Protein 2BBE (pdb70)

CATH classification: 3.30.70.100

Nearest PDB structures (foldseek):
  2bbe-assembly1_A  TM=1.010E+00  e=2.155E-22  Shewanella oneidensis MR-1
  1x7v-assembly3_C  TM=9.425E-01  e=1.658E-09  Pseudomonas aeruginosa
  4dpo-assembly1_B  TM=9.082E-01  e=8.515E-08  Methanosarcina mazei Go1
  4hl9-assembly4_H  TM=9.000E-01  e=1.753E-07  Rhodospirillum rubrum ATCC 11170
  4zos-assembly1_C  TM=9.354E-01  e=9.047E-07  Yersinia enterocolitica subsp. enterocolitica 8081

B-factor: mean 16.59, std 8.53, range [2.0, 64.57]

Structure (mmCIF, N/CA/C/O backbone):
data_2BBE
#
_entry.id   2BBE
#
_cell.length_a   94.191
_cell.length_b   94.191
_cell.length_c   97.147
_cell.angle_alpha   90.00
_cell.angle_beta   90.00
_cell.angle_gamma   90.00
#
_symmetry.space_group_name_H-M   'I 41 2 2'
#
loop_
_entity.id
_entity.type
_entity.pdbx_description
1 polymer 'hypothetical protein SO0527'
2 non-polymer 'SULFATE ION'
3 water water
#
loop_
_atom_site.group_PDB
_atom_site.id
_atom_site.type_symbol
_atom_site.label_atom_id
_atom_site.label_alt_id
_atom_site.label_comp_id
_atom_site.label_asym_id
_atom_site.label_entity_id
_atom_site.label_seq_id
_atom_site.pdbx_PDB_ins_code
_atom_site.Cartn_x
_atom_site.Cartn_y
_atom_site.Cartn_z
_atom_site.occupancy
_atom_site.B_iso_or_equiv
_atom_site.auth_seq_id
_atom_site.auth_comp_id
_atom_site.auth_asym_id
_atom_site.auth_atom_id
_atom_site.pdbx_PDB_model_num
ATOM 1 N N . ASP A 1 6 ? -0.303 8.289 -21.763 1.00 26.91 6 ASP A N 1
ATOM 2 C CA . ASP A 1 6 ? 0.683 7.388 -21.093 1.00 26.70 6 ASP A CA 1
ATOM 3 C C . ASP A 1 6 ? 0.713 7.485 -19.558 1.00 25.48 6 ASP A C 1
ATOM 4 O O . ASP A 1 6 ? 1.047 6.490 -18.888 1.00 26.38 6 ASP A O 1
ATOM 9 N N . TYR A 1 7 ? 0.411 8.664 -19.011 1.00 22.29 7 TYR A N 1
ATOM 10 C CA . TYR A 1 7 ? 0.293 8.837 -17.551 1.00 19.79 7 TYR A CA 1
ATOM 11 C C . TYR A 1 7 ? -0.769 9.881 -17.205 1.00 18.40 7 TYR A C 1
ATOM 12 O O . TYR A 1 7 ? -1.105 10.733 -18.030 1.00 17.39 7 TYR A O 1
ATOM 21 N N . LYS A 1 8 ? -1.292 9.813 -15.987 1.00 16.76 8 LYS A N 1
ATOM 22 C CA . LYS A 1 8 ? -2.229 10.818 -15.502 1.00 16.23 8 LYS A CA 1
ATOM 23 C C . LYS A 1 8 ? -1.875 11.183 -14.063 1.00 15.75 8 LYS A C 1
ATOM 24 O O . LYS A 1 8 ? -1.738 10.298 -13.2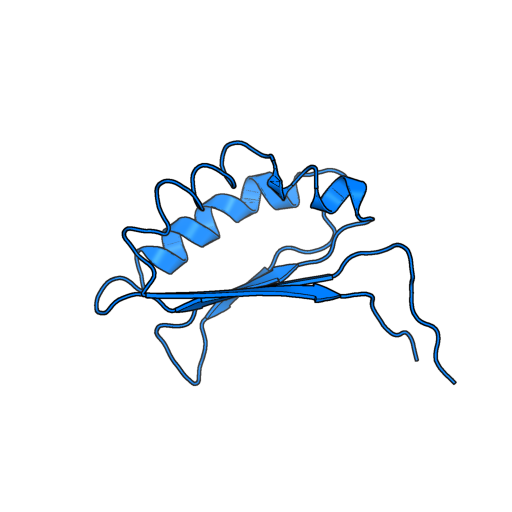08 1.00 15.05 8 LYS A O 1
ATOM 30 N N . ILE A 1 9 ? -1.749 12.485 -13.810 1.00 14.79 9 ILE A N 1
ATOM 31 C CA . ILE A 1 9 ? -1.533 12.991 -12.455 1.00 14.89 9 ILE A CA 1
ATOM 32 C C . ILE A 1 9 ? -2.859 12.906 -11.669 1.00 14.57 9 ILE A C 1
ATOM 33 O O . ILE A 1 9 ? -3.900 13.362 -12.138 1.00 13.98 9 ILE A 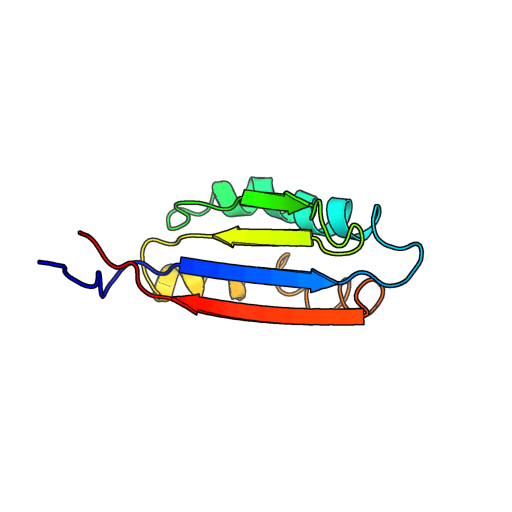O 1
ATOM 38 N N . ASN A 1 10 ? -2.824 12.292 -10.493 1.00 13.65 10 ASN A N 1
ATOM 39 C CA . ASN A 1 10 ? -3.973 12.306 -9.591 1.00 13.85 10 ASN A CA 1
ATOM 40 C C . ASN A 1 10 ? -3.977 13.659 -8.880 1.00 13.94 10 ASN A C 1
ATOM 41 O O . ASN A 1 10 ? -3.081 13.956 -8.079 1.00 14.12 10 ASN A O 1
ATOM 46 N N . GLN A 1 11 ? -4.971 14.488 -9.199 1.00 14.11 11 GLN A N 1
ATOM 47 C CA . GLN A 1 11 ? -5.001 15.867 -8.684 1.00 14.15 11 GLN A CA 1
ATOM 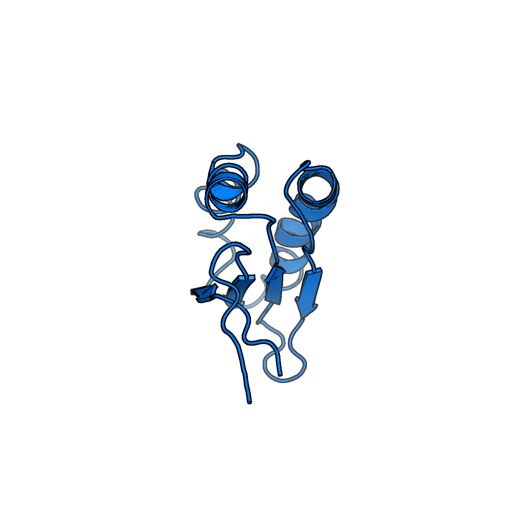48 C C . GLN A 1 11 ? -5.652 15.968 -7.306 1.00 13.76 11 GLN A C 1
ATOM 49 O O . GLN A 1 11 ? -5.695 17.050 -6.722 1.00 13.42 11 GLN A O 1
ATOM 55 N N . GLN A 1 12 ? -6.168 14.851 -6.791 1.00 12.65 12 GLN A N 1
ATOM 56 C CA . GLN A 1 12 ? -6.875 14.872 -5.508 1.00 12.79 12 GLN A CA 1
ATOM 57 C C . GLN A 1 12 ? -6.006 14.416 -4.331 1.00 12.19 12 GLN A C 1
ATOM 58 O O . GLN A 1 12 ? -5.861 15.139 -3.342 1.00 12.33 12 GLN A O 1
ATOM 64 N N . GLN A 1 13 ? -5.474 13.199 -4.419 1.00 11.15 13 GLN A N 1
ATOM 65 C CA . GLN A 1 13 ? -4.729 12.617 -3.294 1.00 10.86 13 GLN A CA 1
ATOM 66 C C . GLN A 1 13 ? -3.416 13.354 -3.074 1.00 10.28 13 GLN A C 1
ATOM 67 O O . GLN A 1 13 ? -2.839 13.916 -4.018 1.00 10.94 13 GLN A O 1
ATOM 73 N N . ILE A 1 14 ? -2.962 13.375 -1.826 1.00 9.71 14 ILE A N 1
ATOM 74 C CA . ILE A 1 14 ? -1.798 14.171 -1.465 1.00 9.70 14 ILE A CA 1
ATOM 75 C C . ILE A 1 14 ? -0.744 13.251 -0.889 1.00 9.96 14 ILE A C 1
ATOM 76 O O . ILE A 1 14 ? -1.009 12.479 0.054 1.00 9.90 14 ILE A O 1
ATOM 81 N N . VAL A 1 15 ? 0.439 13.322 -1.478 1.00 9.99 15 VAL A N 1
ATOM 82 C CA . VAL A 1 15 ? 1.597 12.573 -0.988 1.00 9.73 15 VAL A CA 1
ATOM 83 C C . VAL A 1 15 ? 2.514 13.554 -0.252 1.00 10.19 15 VAL A C 1
ATOM 84 O O . VAL A 1 15 ? 2.665 14.697 -0.680 1.00 9.70 15 VAL A O 1
ATOM 88 N N . CYS A 1 16 ? 3.097 13.127 0.859 1.00 9.89 16 CYS A N 1
ATOM 89 C CA . CYS A 1 16 ? 4.077 13.970 1.545 1.00 10.66 16 CYS A CA 1
ATOM 90 C C . CYS A 1 16 ? 5.289 13.164 1.938 1.00 10.26 16 CYS A C 1
ATOM 91 O O . CYS A 1 16 ? 5.168 12.025 2.447 1.00 10.30 16 CYS A O 1
ATOM 94 N N . VAL A 1 17 ? 6.463 13.738 1.695 1.00 9.46 17 VAL A N 1
ATOM 95 C CA . VAL A 1 17 ? 7.709 13.168 2.193 1.00 8.87 17 VAL A CA 1
ATOM 96 C C . VAL A 1 17 ? 8.341 14.203 3.126 1.00 9.04 17 VAL A C 1
ATOM 97 O O . VAL A 1 17 ? 8.595 15.341 2.718 1.00 9.60 17 VAL A O 1
ATOM 101 N N . ALA A 1 18 ? 8.578 13.817 4.372 1.00 8.42 18 ALA A N 1
ATOM 102 C CA . ALA A 1 18 ? 9.097 14.755 5.384 1.00 9.13 18 ALA A CA 1
ATOM 103 C C . ALA A 1 18 ? 10.315 14.105 6.039 1.00 9.76 18 ALA A C 1
ATOM 104 O O . ALA A 1 18 ? 10.185 13.085 6.740 1.00 9.91 18 ALA A O 1
ATOM 106 N N . SER A 1 19 ? 1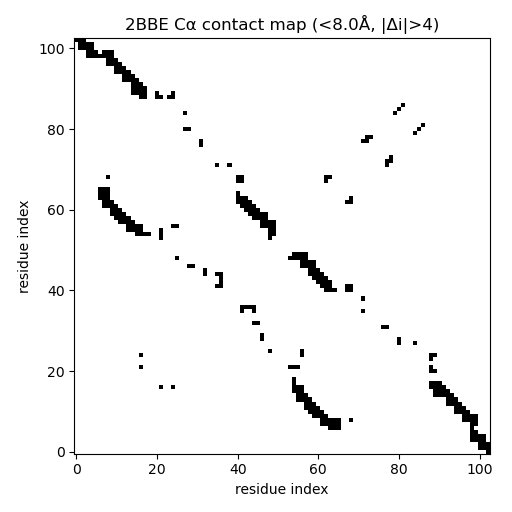1.499 14.672 5.789 1.00 10.16 19 SER A N 1
ATOM 107 C CA . SER A 1 19 ? 12.745 14.095 6.278 1.00 10.41 19 SER A CA 1
ATOM 108 C C . SER A 1 19 ? 13.310 14.992 7.347 1.00 10.40 19 SER A C 1
ATOM 109 O O . SER A 1 19 ? 13.229 16.230 7.242 1.00 10.34 19 SER A O 1
ATOM 112 N N . PHE A 1 20 ? 13.891 14.362 8.361 1.00 9.65 20 PHE A N 1
ATOM 113 C CA . PHE A 1 20 ? 14.439 15.061 9.518 1.00 9.65 20 PHE A CA 1
ATOM 114 C C . PHE A 1 20 ? 15.826 14.554 9.802 1.00 10.35 20 PHE A C 1
ATOM 115 O O . PHE A 1 20 ? 16.026 13.341 9.950 1.00 9.42 20 PHE A O 1
ATOM 123 N N . LEU A 1 21 ? 16.789 15.479 9.866 1.00 10.19 21 LEU A N 1
ATOM 124 C CA . LEU A 1 21 ? 18.172 15.112 10.194 1.00 10.46 21 LEU A CA 1
ATOM 125 C C . LEU A 1 21 ? 18.429 15.385 11.666 1.00 10.79 21 LEU A C 1
ATOM 126 O O . LEU A 1 21 ? 18.461 16.550 12.080 1.00 10.91 21 LEU A O 1
ATOM 131 N N . SER A 1 22 ? 18.631 14.335 12.460 1.00 11.23 22 SER A N 1
ATOM 132 C CA . SER A 1 22 ? 18.809 14.542 13.895 1.00 12.33 22 SER A CA 1
ATOM 133 C C . SER A 1 22 ? 20.148 15.246 14.186 1.00 13.63 22 SER A C 1
ATOM 134 O O . SER A 1 22 ? 21.101 15.186 13.390 1.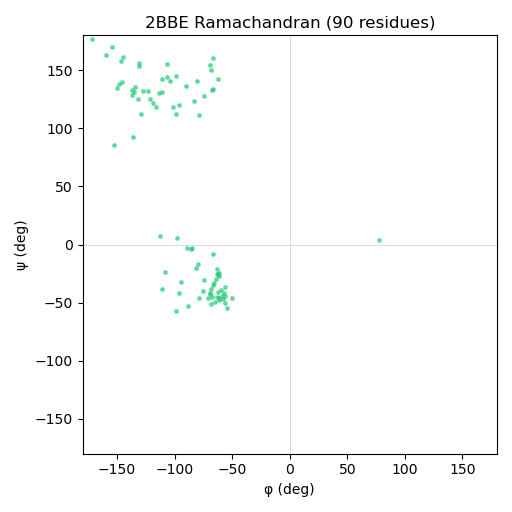00 12.69 22 SER A O 1
ATOM 137 N N . LYS A 1 23 ? 20.194 15.940 15.317 1.00 14.22 23 LYS A N 1
ATOM 138 C CA . LYS A 1 23 ? 21.470 16.378 15.892 1.00 15.62 23 LYS A CA 1
ATOM 139 C C . LYS A 1 23 ? 22.279 15.148 16.343 1.00 15.78 23 LYS A C 1
ATOM 140 O O . LYS A 1 23 ? 21.712 14.056 16.515 1.00 14.72 23 LYS A O 1
ATOM 146 N N . GLU A 1 24 ? 23.595 15.330 16.503 1.00 16.60 24 GLU A N 1
ATOM 147 C CA A GLU A 1 24 ? 24.476 14.297 17.046 0.50 17.61 24 GLU A CA 1
ATOM 148 C CA B GLU A 1 24 ? 24.473 14.286 17.053 0.50 17.43 24 GLU A CA 1
ATOM 149 C C . GLU A 1 24 ? 23.903 13.798 18.373 1.00 17.15 24 GLU A C 1
ATOM 150 O O . GLU A 1 24 ? 23.533 14.604 19.232 1.00 17.42 24 GLU A O 1
ATOM 161 N N . GLY A 1 25 ? 23.810 12.478 18.518 1.00 16.82 25 GLY A N 1
ATOM 162 C CA . GLY A 1 25 ? 23.337 11.865 19.752 1.00 16.75 25 GLY A CA 1
ATOM 163 C C . GLY A 1 25 ? 21.833 11.896 19.980 1.00 16.57 25 GLY A C 1
ATOM 164 O O . GLY A 1 25 ? 21.358 11.444 21.029 1.00 16.83 25 GLY A O 1
ATOM 165 N N . LYS A 1 26 ? 21.074 12.405 19.011 1.00 15.52 26 LYS A N 1
ATOM 166 C CA . LYS A 1 26 ? 19.627 12.560 19.190 1.00 14.98 26 LYS A CA 1
ATOM 167 C C . LYS A 1 26 ? 18.805 11.644 18.284 1.00 14.49 26 LYS A C 1
ATOM 168 O O . LYS A 1 26 ? 17.584 11.774 18.232 1.00 13.30 26 LYS A O 1
ATOM 174 N N . THR A 1 27 ? 19.462 10.731 17.571 1.00 14.25 27 THR A N 1
ATOM 175 C CA . THR A 1 27 ? 18.753 9.934 16.562 1.00 13.62 27 THR A CA 1
ATOM 176 C C . THR A 1 27 ? 17.700 9.011 17.188 1.00 13.96 27 THR A C 1
ATOM 177 O O . THR A 1 27 ? 16.564 8.991 16.727 1.00 12.95 27 THR A O 1
ATOM 181 N N . GLU A 1 28 ? 18.063 8.249 18.228 1.00 14.60 28 GLU A N 1
ATOM 182 C CA A GLU A 1 28 ? 17.084 7.377 18.892 0.50 15.28 28 GLU A CA 1
ATOM 183 C CA B GLU A 1 28 ? 17.089 7.364 18.901 0.50 15.42 28 GLU A CA 1
ATOM 184 C C . GLU A 1 28 ? 15.896 8.159 19.457 1.00 14.75 28 GLU A C 1
ATOM 185 O O . GLU A 1 28 ? 14.746 7.744 19.302 1.00 14.40 28 GLU A O 1
ATOM 196 N N . ALA A 1 29 ? 16.178 9.296 20.099 1.00 13.99 29 ALA A N 1
ATOM 197 C CA . ALA A 1 29 ? 15.114 10.202 20.592 1.00 13.09 29 ALA A CA 1
ATOM 198 C C . ALA A 1 29 ? 14.214 10.697 19.442 1.00 12.70 29 ALA A C 1
ATOM 199 O O . ALA A 1 29 ? 12.995 10.781 19.592 1.00 11.67 29 ALA A O 1
ATOM 201 N N . LEU A 1 30 ? 14.816 10.994 18.292 1.00 11.61 30 LEU A N 1
ATOM 202 C CA . LEU A 1 30 ? 14.025 11.463 17.151 1.00 11.73 30 LEU A CA 1
ATOM 203 C C . LEU A 1 30 ? 13.115 10.364 16.597 1.00 11.82 30 LEU A C 1
ATOM 204 O O . LEU A 1 30 ? 11.944 10.619 16.323 1.00 11.09 30 LEU A O 1
ATOM 209 N N . ILE A 1 31 ? 13.657 9.154 16.431 1.00 11.43 31 ILE A N 1
ATOM 210 C CA . ILE A 1 31 ? 12.846 8.030 15.929 1.00 12.13 31 ILE A CA 1
ATOM 211 C C . ILE A 1 31 ? 11.667 7.826 16.886 1.00 12.17 31 ILE A C 1
ATOM 212 O O . ILE A 1 31 ? 10.536 7.678 16.441 1.00 12.74 31 ILE A O 1
ATOM 217 N N . ALA A 1 32 ? 11.939 7.810 18.190 1.00 12.22 32 ALA A N 1
ATOM 218 C CA . ALA A 1 32 ? 10.872 7.645 19.187 1.00 12.82 32 ALA A CA 1
ATOM 219 C C . ALA A 1 32 ? 9.781 8.725 19.114 1.00 12.58 32 ALA A C 1
ATOM 220 O O . ALA A 1 32 ? 8.582 8.405 19.178 1.00 12.64 32 ALA A O 1
ATOM 222 N N . ALA A 1 33 ? 10.201 9.984 18.966 1.00 12.49 33 ALA A N 1
ATOM 223 C CA . ALA A 1 33 ? 9.295 11.133 18.897 1.00 12.45 33 ALA A CA 1
ATOM 224 C C . ALA A 1 33 ? 8.395 11.032 17.663 1.00 12.42 33 ALA A C 1
ATOM 225 O O . ALA A 1 33 ? 7.170 11.254 17.743 1.00 11.99 33 ALA A O 1
ATOM 227 N N . LEU A 1 34 ? 8.998 10.684 16.525 1.00 11.96 34 LEU A N 1
ATOM 228 C CA . LEU A 1 34 ? 8.223 10.524 15.271 1.00 11.30 34 LEU A CA 1
ATOM 229 C C . LEU A 1 34 ? 7.320 9.283 15.349 1.00 11.37 34 LEU A C 1
ATOM 230 O O . LEU A 1 34 ? 6.168 9.311 14.902 1.00 10.80 34 LEU A O 1
ATOM 235 N N . ALA A 1 35 ? 7.842 8.185 15.900 1.00 11.58 35 ALA A N 1
ATOM 236 C CA . ALA A 1 35 ? 7.036 6.959 15.960 1.00 11.19 35 ALA A CA 1
ATOM 237 C C . ALA A 1 35 ? 5.816 7.151 16.847 1.00 11.68 35 ALA A C 1
ATOM 238 O O . ALA A 1 35 ? 4.772 6.504 16.621 1.00 11.40 35 ALA A O 1
ATOM 240 N N . SER A 1 36 ? 5.936 8.024 17.854 1.00 11.62 36 SER A N 1
ATOM 241 C CA . SER A 1 36 ? 4.824 8.274 18.784 1.00 12.36 36 SER A CA 1
ATOM 242 C C . SER A 1 36 ? 3.603 8.890 18.062 1.00 12.00 36 SER A C 1
ATOM 243 O O . SER A 1 36 ? 2.463 8.793 18.557 1.00 12.13 36 SER A O 1
ATOM 246 N N . LEU A 1 37 ? 3.837 9.501 16.901 1.00 11.38 37 LEU A N 1
ATOM 247 C CA . LEU A 1 37 ? 2.770 10.143 16.121 1.00 11.87 37 LEU A CA 1
ATOM 248 C C . LEU A 1 37 ? 1.950 9.153 15.300 1.00 11.40 37 LEU A C 1
ATOM 249 O O . LEU A 1 37 ? 0.859 9.486 14.825 1.00 11.75 37 LEU A O 1
ATOM 254 N N . ILE A 1 38 ? 2.478 7.948 15.113 1.00 11.76 38 ILE A N 1
ATOM 255 C CA . ILE A 1 38 ? 1.897 7.022 14.133 1.00 11.77 38 ILE A CA 1
ATOM 256 C C . ILE A 1 38 ? 0.494 6.469 14.498 1.00 12.13 38 ILE A C 1
ATOM 257 O O . ILE A 1 38 ? -0.412 6.506 13.653 1.00 12.36 38 ILE A O 1
ATOM 262 N N . PRO A 1 39 ? 0.316 5.930 15.723 1.00 12.30 39 PRO A N 1
ATOM 263 C CA . PRO A 1 39 ? -0.982 5.298 16.027 1.00 12.73 39 PRO A CA 1
ATOM 264 C C . PRO A 1 39 ? -2.171 6.221 15.824 1.00 13.19 39 PRO A C 1
ATOM 265 O O . PRO A 1 39 ? -3.148 5.797 15.212 1.00 13.06 39 PRO A O 1
ATOM 269 N N . ASP A 1 40 ? -2.091 7.478 16.270 1.00 13.47 40 ASP A N 1
ATOM 270 C CA . ASP A 1 40 ? -3.236 8.376 16.065 1.00 14.22 40 ASP A CA 1
ATOM 271 C C . ASP A 1 40 ? -3.390 8.860 14.626 1.00 13.37 40 ASP A C 1
ATOM 272 O O . ASP A 1 40 ? -4.505 9.133 14.177 1.00 12.45 40 ASP A O 1
ATOM 277 N N . THR A 1 41 ? -2.276 8.992 13.911 1.00 12.49 41 THR A N 1
ATOM 278 C CA . THR A 1 41 ? -2.358 9.433 12.534 1.00 11.47 41 THR A CA 1
ATOM 279 C C . THR A 1 41 ? -3.003 8.368 11.656 1.00 11.45 41 THR A C 1
ATOM 280 O O . THR A 1 41 ? -3.835 8.690 10.809 1.00 10.86 41 THR A O 1
ATOM 284 N N . ARG A 1 42 ? -2.628 7.105 11.862 1.00 10.94 42 ARG A N 1
ATOM 285 C CA . ARG A 1 42 ? -3.191 6.012 11.081 1.00 11.91 42 ARG A CA 1
ATOM 286 C C . ARG A 1 42 ? -4.699 5.903 11.315 1.00 11.81 42 ARG A C 1
ATOM 287 O O . ARG A 1 42 ? -5.429 5.413 10.445 1.00 11.20 42 ARG A O 1
ATOM 295 N N . ARG A 1 43 ? -5.154 6.379 12.480 1.00 11.02 43 ARG A N 1
ATOM 296 C CA . ARG A 1 43 ? -6.576 6.349 12.846 1.00 11.66 43 ARG A CA 1
ATOM 297 C C . ARG A 1 43 ? -7.385 7.547 12.304 1.00 11.45 43 ARG A C 1
ATOM 298 O O . ARG A 1 43 ? -8.602 7.600 12.499 1.00 10.90 43 ARG A O 1
ATOM 306 N N . GLU A 1 44 ? -6.711 8.492 11.637 1.00 10.71 44 GLU A N 1
ATOM 307 C CA . GLU A 1 44 ? -7.380 9.600 10.929 1.00 11.91 44 GLU A CA 1
ATOM 308 C C . GLU A 1 44 ? -8.170 9.050 9.728 1.00 10.89 44 GLU A C 1
ATOM 309 O O . GLU A 1 44 ? -7.641 8.259 8.952 1.00 10.97 44 GLU A O 1
ATOM 315 N N . ALA A 1 45 ? -9.419 9.483 9.574 1.00 10.90 45 ALA A N 1
ATOM 316 C CA . ALA A 1 45 ? -10.294 9.004 8.496 1.00 10.30 45 ALA A CA 1
ATOM 317 C C . ALA A 1 45 ? -9.670 9.204 7.098 1.00 10.26 45 ALA A C 1
ATOM 318 O O . ALA A 1 45 ? -9.838 8.367 6.207 1.00 9.50 45 ALA A O 1
ATOM 320 N N . GLY A 1 46 ? -8.956 10.315 6.922 1.00 9.94 46 GLY A N 1
ATOM 321 C CA . GLY A 1 46 ? -8.370 10.661 5.627 1.00 9.44 46 GLY A CA 1
ATOM 322 C C . GLY A 1 46 ? -6.894 10.300 5.446 1.00 9.93 46 GLY A C 1
ATOM 323 O O . GLY A 1 46 ? -6.311 10.624 4.413 1.00 10.46 46 GLY A O 1
ATOM 324 N N . CYS A 1 47 ? -6.306 9.604 6.416 1.00 9.81 47 CYS A N 1
ATOM 325 C CA . CYS A 1 47 ? -4.944 9.083 6.270 1.00 10.08 47 CYS A CA 1
ATOM 326 C C . CYS A 1 47 ? -4.926 7.756 5.508 1.00 9.87 47 CYS A C 1
ATOM 327 O O . CYS A 1 47 ? -5.613 6.793 5.900 1.00 9.27 47 CYS A O 1
ATOM 330 N N . ILE A 1 48 ? -4.168 7.711 4.416 1.00 8.82 48 ILE A N 1
ATOM 331 C CA . ILE A 1 48 ? -4.008 6.468 3.618 1.00 9.90 48 ILE A CA 1
ATOM 332 C C . ILE A 1 48 ? -2.744 5.727 4.025 1.00 10.22 48 ILE A C 1
ATOM 333 O O . ILE A 1 48 ? -2.750 4.501 4.185 1.00 10.28 48 ILE A O 1
ATOM 338 N N . ARG A 1 49 ? -1.674 6.492 4.239 1.00 9.63 49 ARG A N 1
ATOM 339 C CA . ARG A 1 49 ? -0.358 5.958 4.501 1.00 10.58 49 ARG A CA 1
ATOM 340 C C . ARG A 1 49 ? 0.393 6.906 5.412 1.00 9.51 49 ARG A C 1
ATOM 341 O O . ARG A 1 49 ? 0.355 8.145 5.246 1.00 9.10 49 ARG A O 1
ATOM 349 N N . TYR A 1 50 ? 1.089 6.325 6.378 1.00 9.38 50 TYR A N 1
ATOM 350 C CA . TYR A 1 50 ? 1.941 7.113 7.277 1.00 9.77 50 TYR A CA 1
ATOM 351 C C . TYR A 1 50 ? 3.077 6.245 7.795 1.00 10.63 50 TYR A C 1
ATOM 352 O O . TYR A 1 50 ? 2.983 5.640 8.883 1.00 11.66 50 TYR A O 1
ATOM 361 N N . GLU A 1 51 ? 4.144 6.178 7.003 1.00 10.00 51 GLU A N 1
ATOM 362 C CA . GLU A 1 51 ? 5.206 5.209 7.221 1.00 9.80 51 GLU A CA 1
ATOM 363 C C . GLU A 1 51 ? 6.492 5.919 7.607 1.00 10.00 51 GLU A C 1
ATOM 364 O O . GLU A 1 51 ? 6.902 6.878 6.945 1.00 9.86 51 GLU A O 1
ATOM 370 N N . LEU A 1 52 ? 7.110 5.441 8.684 1.00 9.62 52 LEU A N 1
ATOM 371 C CA . LEU A 1 52 ? 8.378 5.983 9.178 1.00 9.37 52 LEU A CA 1
ATOM 372 C C . LEU A 1 52 ? 9.562 5.120 8.706 1.00 9.25 52 LEU A C 1
ATOM 373 O O . LEU A 1 52 ? 9.445 3.896 8.591 1.00 9.77 52 LEU A O 1
ATOM 378 N N . ASN A 1 53 ? 10.693 5.766 8.432 1.00 9.19 53 ASN A N 1
ATOM 379 C CA . ASN A 1 53 ? 11.829 5.120 7.774 1.00 9.80 53 ASN A CA 1
ATOM 380 C C . ASN A 1 53 ? 13.138 5.699 8.324 1.00 10.23 53 ASN A C 1
ATOM 381 O O . ASN A 1 53 ? 13.243 6.924 8.549 1.00 10.30 53 ASN A O 1
ATOM 386 N N . VAL A 1 54 ? 14.128 4.835 8.537 1.00 9.62 54 VAL A N 1
ATOM 387 C CA . VAL A 1 54 ? 15.460 5.270 8.963 1.00 10.37 54 VAL A CA 1
ATOM 388 C C . VAL A 1 54 ? 16.455 5.040 7.832 1.00 10.04 54 VAL A C 1
ATOM 389 O O . VAL A 1 54 ? 16.489 3.955 7.215 1.00 8.67 54 VAL A O 1
ATOM 393 N N . SER A 1 55 ? 17.237 6.077 7.540 1.00 9.74 55 SER A N 1
ATOM 394 C CA . SER A 1 55 ? 18.168 6.046 6.407 1.00 9.73 55 SER A CA 1
ATOM 395 C C . SER A 1 55 ? 19.295 5.047 6.590 1.00 10.51 55 SER A C 1
ATOM 396 O O . SER A 1 55 ? 19.937 4.996 7.652 1.00 10.56 55 SER A O 1
ATOM 399 N N . ARG A 1 56 ? 19.550 4.278 5.536 1.00 10.11 56 ARG A N 1
ATOM 400 C CA . ARG A 1 56 ? 20.719 3.396 5.479 1.00 11.25 56 ARG A CA 1
ATOM 401 C C . ARG A 1 56 ? 21.971 4.178 5.079 1.00 12.45 56 ARG A C 1
ATOM 402 O O . ARG A 1 56 ? 23.098 3.718 5.307 1.00 13.38 56 ARG A O 1
ATOM 410 N N . ASP A 1 57 ? 21.779 5.340 4.458 1.00 12.98 57 ASP A N 1
ATOM 411 C CA . ASP A 1 57 ? 22.913 6.134 3.951 1.00 14.71 57 ASP A CA 1
ATOM 412 C C . ASP A 1 57 ? 23.404 7.216 4.908 1.00 14.79 57 ASP A C 1
ATOM 413 O O . ASP A 1 57 ? 24.590 7.551 4.908 1.00 14.66 57 ASP A O 1
ATOM 418 N N . GLU A 1 58 ? 22.484 7.773 5.685 1.00 14.67 58 GLU A N 1
ATOM 419 C CA . GLU A 1 58 ? 22.784 8.816 6.657 1.00 15.89 58 GLU A CA 1
ATOM 420 C C . GLU A 1 58 ? 22.012 8.426 7.918 1.00 16.38 58 GLU A C 1
ATOM 421 O O . GLU A 1 58 ? 20.842 8.736 8.066 1.00 15.73 58 GLU A O 1
ATOM 427 N N . PRO A 1 59 ? 22.662 7.697 8.823 1.00 17.68 59 PRO A N 1
ATOM 428 C CA . PRO A 1 59 ? 21.846 7.126 9.891 1.00 17.42 59 PRO A CA 1
ATOM 429 C C . PRO A 1 59 ? 21.214 8.137 10.877 1.00 15.38 59 PRO A C 1
ATOM 430 O O . PRO A 1 59 ? 20.354 7.727 11.646 1.00 15.94 59 PRO A O 1
ATOM 434 N N . ARG A 1 60 ? 21.580 9.425 10.806 1.00 13.02 60 ARG A N 1
ATOM 435 C CA A ARG A 1 60 ? 20.857 10.478 11.563 0.50 12.59 60 ARG A CA 1
ATOM 436 C CA B ARG A 1 60 ? 20.864 10.480 11.559 0.50 12.68 60 ARG A CA 1
ATOM 437 C C . ARG A 1 60 ? 19.540 10.902 10.901 1.00 11.77 60 ARG A C 1
ATOM 438 O O . ARG A 1 60 ? 18.731 11.623 11.513 1.00 11.50 60 ARG A O 1
ATOM 453 N N . ARG A 1 61 ? 19.311 10.486 9.651 1.00 11.22 61 ARG A N 1
ATOM 454 C CA A ARG A 1 61 ? 18.095 10.872 8.914 0.50 10.24 61 ARG A CA 1
ATOM 455 C CA B ARG A 1 61 ? 18.069 10.913 8.979 0.50 11.22 61 ARG A CA 1
ATOM 456 C C . ARG A 1 61 ? 16.918 9.922 9.171 1.00 10.80 61 ARG A C 1
ATOM 457 O O . ARG A 1 61 ? 17.064 8.699 9.007 1.00 9.95 61 ARG A O 1
ATOM 472 N N . VAL A 1 62 ? 15.767 10.485 9.537 1.00 10.55 62 VAL A N 1
ATOM 473 C CA . VAL A 1 62 ? 14.536 9.734 9.760 1.00 10.65 62 VAL A CA 1
ATOM 474 C C . VAL A 1 62 ? 13.452 10.415 8.900 1.00 11.00 62 VAL A C 1
ATOM 475 O O . VAL A 1 62 ? 13.330 11.650 8.941 1.00 11.72 62 VAL A O 1
ATOM 479 N N . THR A 1 63 ? 12.685 9.640 8.131 1.00 10.00 63 THR A N 1
ATOM 480 C CA . THR A 1 63 ? 11.795 10.212 7.107 1.00 9.88 63 THR A CA 1
ATOM 481 C C . THR A 1 63 ? 10.404 9.588 7.115 1.00 9.76 63 THR A C 1
ATOM 482 O O . THR A 1 63 ? 10.277 8.358 7.127 1.00 9.51 63 THR A O 1
ATOM 486 N N . PHE A 1 64 ? 9.368 10.432 7.100 1.00 8.92 64 PHE A N 1
ATOM 487 C CA . PHE A 1 64 ? 8.006 9.968 6.904 1.00 9.47 64 PHE A CA 1
ATOM 488 C C . PHE A 1 64 ? 7.626 9.958 5.421 1.00 9.65 64 PHE A C 1
ATOM 489 O O . PHE A 1 64 ? 7.883 10.923 4.688 1.00 9.07 64 PHE A O 1
ATOM 497 N N . VAL A 1 65 ? 6.973 8.876 5.009 1.00 9.49 65 VAL A N 1
ATOM 498 C CA . VAL A 1 65 ? 6.379 8.757 3.684 1.00 10.08 65 VAL A CA 1
ATOM 499 C C . VAL A 1 65 ? 4.876 8.635 3.902 1.00 10.55 65 VAL A C 1
ATOM 500 O O . VAL A 1 65 ? 4.402 7.695 4.569 1.00 9.83 65 VAL A O 1
ATOM 504 N N . GLU A 1 66 ? 4.131 9.604 3.369 1.00 10.38 66 GLU A N 1
ATOM 505 C CA . GLU A 1 66 ? 2.738 9.791 3.758 1.00 10.69 66 GLU A CA 1
ATOM 506 C C . GLU A 1 66 ? 1.834 9.905 2.538 1.00 10.35 66 GLU A C 1
ATOM 507 O O . GLU A 1 66 ? 2.296 10.314 1.458 1.00 9.98 66 GLU A O 1
ATOM 513 N N . LYS A 1 67 ? 0.555 9.582 2.739 1.00 9.29 67 LYS A N 1
ATOM 514 C CA A LYS A 1 67 ? -0.491 9.797 1.725 0.50 9.09 67 LYS A CA 1
ATOM 515 C CA B LYS A 1 67 ? -0.496 9.767 1.721 0.50 9.60 67 LYS A CA 1
ATOM 516 C C . LYS A 1 67 ? -1.832 10.044 2.411 1.00 8.85 67 LYS A C 1
ATOM 517 O O . LYS A 1 67 ? -2.189 9.357 3.381 1.00 9.04 67 LYS A O 1
ATOM 528 N N . PHE A 1 68 ? -2.565 11.035 1.905 1.00 8.53 68 PHE A N 1
ATOM 529 C CA . PHE A 1 68 ? -3.869 11.450 2.433 1.00 9.06 68 PHE A CA 1
ATOM 530 C C . PHE A 1 68 ? -4.870 11.553 1.295 1.00 9.14 68 PHE A C 1
ATOM 531 O O . PHE A 1 68 ? -4.491 11.771 0.136 1.00 8.06 68 PHE A O 1
ATOM 539 N N . VAL A 1 69 ? -6.150 11.372 1.620 1.00 9.70 69 VAL A N 1
ATOM 540 C CA . VAL A 1 69 ? -7.189 11.316 0.587 1.00 9.36 69 VAL A CA 1
ATOM 541 C C . VAL A 1 69 ? -7.287 12.628 -0.219 1.00 9.94 69 VAL A C 1
ATOM 542 O O . VAL A 1 69 ? -7.700 12.626 -1.381 1.00 9.17 69 VAL A O 1
ATOM 546 N N . ASP A 1 70 ? -6.906 13.745 0.406 1.00 10.13 70 ASP A N 1
ATOM 547 C CA . ASP A 1 70 ? -6.965 15.060 -0.257 1.00 10.59 70 ASP A CA 1
ATOM 548 C C . ASP A 1 70 ? -6.284 16.110 0.591 1.00 10.57 70 ASP A C 1
ATOM 549 O O . ASP A 1 70 ? -5.818 15.807 1.676 1.00 9.80 70 ASP A O 1
ATOM 554 N N . ILE A 1 71 ? -6.205 17.339 0.078 1.00 10.45 71 ILE A N 1
ATOM 555 C CA . ILE A 1 71 ? -5.499 18.395 0.783 1.00 10.74 71 ILE A CA 1
ATOM 556 C C . ILE A 1 71 ? -6.221 18.774 2.094 1.00 10.51 71 ILE A C 1
ATOM 557 O O . ILE A 1 71 ? -5.575 19.052 3.081 1.00 10.38 71 ILE A O 1
ATOM 562 N N . ALA A 1 72 ? -7.552 18.737 2.122 1.00 11.03 72 ALA A N 1
ATOM 563 C CA . ALA A 1 72 ? -8.245 18.985 3.403 1.00 11.52 72 ALA A CA 1
ATOM 564 C C . ALA A 1 72 ? -7.795 18.001 4.487 1.00 11.28 72 ALA A C 1
ATOM 565 O O . ALA A 1 72 ? -7.561 18.399 5.624 1.00 11.42 72 ALA A O 1
ATOM 567 N N . ALA A 1 73 ? -7.644 16.724 4.133 1.00 10.83 73 ALA A N 1
ATOM 568 C CA . ALA A 1 73 ? -7.219 15.717 5.108 1.00 10.54 73 ALA A CA 1
ATOM 569 C C . ALA A 1 73 ? -5.751 15.937 5.538 1.00 10.37 73 ALA A C 1
ATOM 570 O O . ALA A 1 73 ? -5.422 15.773 6.709 1.00 10.26 73 ALA A O 1
ATOM 572 N N . PHE A 1 74 ? -4.895 16.323 4.596 1.00 10.37 74 PHE A N 1
ATOM 573 C CA . PHE A 1 74 ? -3.504 16.683 4.911 1.00 10.90 74 PHE A CA 1
ATOM 574 C C . PHE A 1 74 ? -3.465 17.887 5.876 1.00 11.59 74 PHE A C 1
ATOM 575 O O . PHE A 1 74 ? -2.755 17.861 6.880 1.00 11.84 74 PHE A O 1
ATOM 583 N N . ASP A 1 75 ? -4.241 18.931 5.574 1.00 12.43 75 ASP A N 1
ATOM 584 C CA . ASP A 1 75 ? -4.296 20.133 6.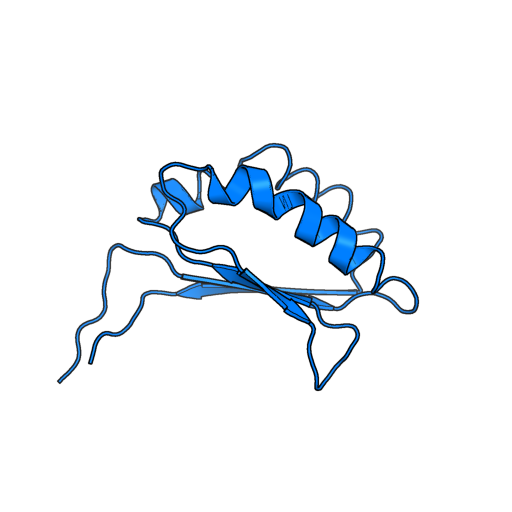430 1.00 12.90 75 ASP A CA 1
ATOM 585 C C . ASP A 1 75 ? -4.817 19.808 7.835 1.00 13.46 75 ASP A C 1
ATOM 586 O O . ASP A 1 75 ? -4.288 20.316 8.852 1.00 13.30 75 ASP A O 1
ATOM 591 N N . GLU A 1 76 ? -5.840 18.954 7.901 1.00 13.77 76 GLU A N 1
ATOM 592 C CA A GLU A 1 76 ? -6.380 18.475 9.181 0.50 13.81 76 GLU A CA 1
ATOM 593 C CA B GLU A 1 76 ? -6.370 18.482 9.180 0.50 13.90 76 GLU A CA 1
ATOM 594 C C . GLU A 1 76 ? -5.294 17.774 10.006 1.00 13.44 76 GLU A C 1
ATOM 595 O O . GLU A 1 76 ? -5.149 18.034 11.207 1.00 12.06 76 GLU A O 1
ATOM 606 N N . HIS A 1 77 ? -4.539 16.882 9.353 1.00 12.64 77 HIS A N 1
ATOM 607 C CA . HIS A 1 77 ? -3.421 16.181 9.981 1.00 13.06 77 HIS A CA 1
ATOM 608 C C . HIS A 1 77 ? -2.405 17.174 10.557 1.00 13.16 77 HIS A C 1
ATOM 609 O O . HIS A 1 77 ? -1.992 17.040 11.712 1.00 13.08 77 HIS A O 1
ATOM 616 N N . CYS A 1 78 ? -1.993 18.145 9.735 1.00 12.57 78 CYS A N 1
ATOM 617 C CA . CYS A 1 78 ? -0.986 19.129 10.137 1.00 14.21 78 CYS A CA 1
ATOM 618 C C . CYS A 1 78 ? -1.418 20.020 11.298 1.00 14.05 78 CYS A C 1
ATOM 619 O O . CYS A 1 78 ? -0.564 20.511 12.041 1.00 15.16 78 CYS A O 1
ATOM 622 N N . ALA A 1 79 ? -2.720 20.195 11.478 1.00 14.17 79 ALA A N 1
ATOM 623 C CA . ALA A 1 79 ? -3.245 21.014 12.582 1.00 14.27 79 ALA A CA 1
ATOM 624 C C . ALA A 1 79 ? -3.492 20.225 13.869 1.00 14.45 79 ALA A C 1
ATOM 625 O O . ALA A 1 79 ? -3.915 20.812 14.870 1.00 13.69 79 ALA A O 1
ATOM 627 N N . LYS A 1 80 ? -3.282 18.909 13.846 1.00 14.02 80 LYS A N 1
ATOM 628 C CA . LYS A 1 80 ? -3.471 18.090 15.062 1.00 15.21 80 LYS A CA 1
ATOM 629 C C . LYS A 1 80 ? -2.499 18.514 16.167 1.00 15.12 80 LYS A C 1
ATOM 630 O O . LYS A 1 80 ? -1.330 18.796 15.883 1.00 14.20 80 LYS A O 1
ATOM 636 N N . ASP A 1 81 ? -2.985 18.490 17.414 1.00 14.47 81 ASP A N 1
ATOM 637 C CA A ASP A 1 81 ? -2.193 18.896 18.576 0.50 15.03 81 ASP A CA 1
ATOM 638 C CA B ASP A 1 81 ? -2.210 18.873 18.604 0.50 15.14 81 ASP A CA 1
ATOM 639 C C . ASP A 1 81 ? -0.836 18.190 18.660 1.00 14.65 81 ASP A C 1
ATOM 640 O O . ASP A 1 81 ? 0.192 18.844 18.880 1.00 13.54 81 ASP A O 1
ATOM 649 N N . ALA A 1 82 ? -0.814 16.869 18.482 1.00 14.16 82 ALA A N 1
ATOM 650 C CA . ALA A 1 82 ? 0.465 16.130 18.607 1.00 14.75 82 ALA A CA 1
ATOM 651 C C . ALA A 1 82 ? 1.469 16.502 17.511 1.00 14.73 82 ALA A C 1
ATOM 652 O O . ALA A 1 82 ? 2.682 16.502 17.734 1.00 14.12 82 ALA A O 1
ATOM 654 N N . ILE A 1 83 ? 0.955 16.809 16.328 1.00 15.02 83 ILE A N 1
ATOM 655 C CA . ILE A 1 83 ? 1.806 17.189 15.205 1.00 16.40 83 ILE A CA 1
ATOM 656 C C . ILE A 1 83 ? 2.387 18.572 15.467 1.00 16.46 83 ILE A C 1
ATOM 657 O O . ILE A 1 83 ? 3.579 18.770 15.290 1.00 16.71 83 ILE A O 1
ATOM 662 N N . GLN A 1 84 ? 1.544 19.521 15.902 1.00 16.19 84 GLN A N 1
ATOM 663 C CA A GLN A 1 84 ? 2.016 20.853 16.225 0.50 15.68 84 GLN A CA 1
ATOM 664 C CA B GLN A 1 84 ? 1.987 20.865 16.269 0.50 16.15 84 GLN A CA 1
ATOM 665 C C . GLN A 1 84 ? 2.996 20.828 17.417 1.00 15.97 84 GLN A C 1
ATOM 666 O O . GLN A 1 84 ? 3.995 21.568 17.427 1.00 15.50 84 GLN A O 1
ATOM 677 N N . HIS A 1 85 ? 2.728 19.978 18.408 1.00 14.56 85 HIS A N 1
ATOM 678 C CA . HIS A 1 85 ? 3.643 19.817 19.531 1.00 13.85 85 HIS A CA 1
ATOM 679 C C . HIS A 1 85 ? 5.008 19.298 19.048 1.00 13.50 85 HIS A C 1
ATOM 680 O O . HIS A 1 85 ? 6.065 19.788 19.471 1.00 12.39 85 HIS A O 1
ATOM 687 N N . TYR A 1 86 ? 4.990 18.291 18.183 1.00 13.77 86 TYR A N 1
ATOM 688 C CA . TYR A 1 86 ? 6.232 17.817 17.582 1.00 14.84 86 TYR A CA 1
ATOM 689 C C . TYR A 1 86 ? 7.008 18.970 16.895 1.00 16.13 86 TYR A C 1
ATOM 690 O O . TYR A 1 86 ? 8.178 19.198 17.215 1.00 14.84 86 TYR A O 1
ATOM 699 N N . PHE A 1 87 ? 6.372 19.697 15.971 1.00 17.66 87 PHE A N 1
ATOM 700 C CA A PHE A 1 87 ? 7.045 20.816 15.242 0.50 19.23 87 PHE A CA 1
ATOM 701 C CA B PHE A 1 87 ? 7.086 20.753 15.254 0.50 19.39 87 PHE A CA 1
ATOM 702 C C . PHE A 1 87 ? 7.577 21.866 16.184 1.00 19.80 87 PHE A C 1
ATOM 703 O O . PHE A 1 87 ? 8.744 22.246 16.101 1.00 21.43 87 PHE A O 1
ATOM 718 N N . HIS A 1 88 ? 6.718 22.347 17.088 1.00 19.83 88 HIS A N 1
ATOM 719 C CA . HIS A 1 88 ? 7.034 23.475 17.994 1.00 20.40 88 HIS A CA 1
ATOM 720 C C . HIS A 1 88 ? 7.953 23.174 19.152 1.00 19.34 88 HIS A C 1
ATOM 721 O O . HIS A 1 88 ? 8.761 24.020 19.526 1.00 18.11 88 HIS A O 1
ATOM 728 N N . GLN A 1 89 ? 7.773 22.001 19.765 1.00 17.59 89 GLN A N 1
ATOM 729 C CA . GLN A 1 89 ? 8.435 21.699 21.022 1.00 17.88 89 GLN A CA 1
ATOM 730 C C . GLN A 1 89 ? 9.521 20.628 20.911 1.00 17.78 89 GLN A C 1
ATOM 731 O O . GLN A 1 89 ? 10.557 20.730 21.570 1.00 16.73 89 GLN A O 1
ATOM 737 N N . VAL A 1 90 ? 9.280 19.612 20.087 1.00 16.78 90 VAL A N 1
ATOM 738 C CA . VAL A 1 90 ? 10.183 18.467 20.053 1.00 17.80 90 VAL A CA 1
ATOM 739 C C . VAL A 1 90 ? 11.307 18.696 19.050 1.00 17.97 90 VAL A C 1
ATOM 740 O O . VAL A 1 90 ? 12.489 18.576 19.365 1.00 17.19 90 VAL A O 1
ATOM 744 N N . MET A 1 91 ? 10.920 19.036 17.836 1.00 18.77 91 MET A N 1
ATOM 745 C CA . MET A 1 91 ? 11.860 19.242 16.739 1.00 20.37 91 MET A CA 1
ATOM 746 C C . MET A 1 91 ? 13.053 20.170 17.051 1.00 20.57 91 MET A C 1
ATOM 747 O O . MET A 1 91 ? 14.183 19.799 16.739 1.00 21.67 91 MET A O 1
ATOM 752 N N . PRO A 1 92 ? 12.832 21.350 17.690 1.00 20.89 92 PRO A N 1
ATOM 753 C CA . PRO A 1 92 ? 13.976 22.219 17.953 1.00 20.78 92 PRO A CA 1
ATOM 754 C C . PRO A 1 92 ? 15.048 21.601 18.845 1.00 20.86 92 PRO A C 1
ATOM 755 O O . PRO A 1 92 ? 16.208 22.025 18.777 1.00 21.76 92 PRO A O 1
ATOM 759 N N . GLU A 1 93 ? 14.675 20.620 19.672 1.00 19.40 93 GLU A N 1
ATOM 760 C CA A GLU A 1 93 ? 15.627 19.989 20.578 0.50 18.75 93 GLU A CA 1
ATOM 761 C CA B GLU A 1 93 ? 15.621 19.980 20.587 0.50 19.15 93 GLU A CA 1
ATOM 762 C C . GLU A 1 93 ? 16.405 18.855 19.907 1.00 18.20 93 GLU A C 1
ATOM 763 O O . GLU A 1 93 ? 17.548 18.580 20.270 1.00 17.53 93 GLU A O 1
ATOM 774 N N . LEU A 1 94 ? 15.776 18.208 18.924 1.00 16.05 94 LEU A N 1
ATOM 775 C CA . LEU A 1 94 ? 16.319 16.981 18.335 1.00 15.07 94 LEU A CA 1
ATOM 776 C C . LEU A 1 94 ? 16.874 17.097 16.923 1.00 14.40 94 LEU A C 1
ATOM 777 O O . LEU A 1 94 ? 17.654 16.235 16.498 1.00 14.01 94 LEU A O 1
ATOM 782 N N . VAL A 1 95 ? 16.428 18.096 16.162 1.00 13.91 95 VAL A N 1
ATOM 783 C CA A VAL A 1 95 ? 16.672 18.130 14.715 0.50 13.32 95 VAL A CA 1
ATOM 784 C CA B VAL A 1 95 ? 16.767 18.091 14.730 0.50 14.03 95 VAL A CA 1
ATOM 785 C C . VAL A 1 95 ? 17.629 19.250 14.305 1.00 13.76 95 VAL A C 1
ATOM 786 O O . VAL A 1 95 ? 17.451 20.400 14.747 1.00 12.74 95 VAL A O 1
ATOM 793 N N . GLU A 1 96 ? 18.611 18.911 13.473 1.00 13.59 96 GLU A N 1
ATOM 794 C CA . GLU A 1 96 ? 19.544 19.886 12.896 1.00 14.98 96 GLU A CA 1
ATOM 795 C C . GLU A 1 96 ? 18.903 20.635 11.721 1.00 14.17 96 GLU A C 1
ATOM 796 O O . GLU A 1 96 ? 19.006 21.878 11.611 1.00 14.33 96 GLU A O 1
ATOM 802 N N . SER A 1 97 ? 18.249 19.880 10.839 1.00 12.87 97 SER A N 1
ATOM 803 C CA . SER A 1 97 ? 17.623 20.430 9.643 1.00 12.41 97 SER A CA 1
ATOM 804 C C . SER A 1 97 ? 16.576 19.432 9.161 1.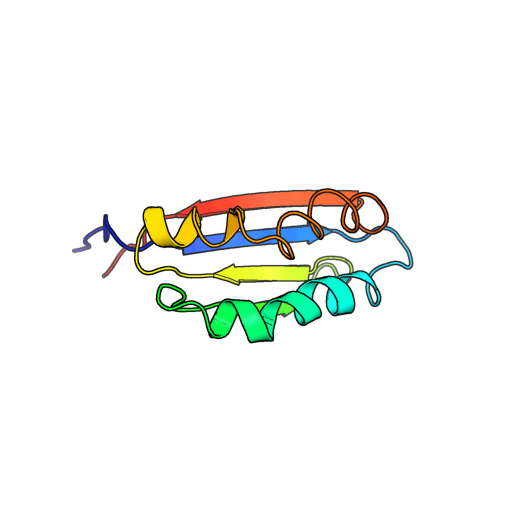00 12.48 97 SER A C 1
ATOM 805 O O . SER A 1 97 ? 16.605 18.250 9.552 1.00 11.00 97 SER A O 1
ATOM 808 N N . PHE A 1 98 ? 15.664 19.905 8.306 1.00 11.24 98 PHE A N 1
ATOM 809 C CA . PHE A 1 98 ? 14.581 19.058 7.841 1.00 11.41 98 PHE A CA 1
ATOM 810 C C . PHE A 1 98 ? 14.102 19.548 6.486 1.00 11.48 98 PHE A C 1
ATOM 811 O O . PHE A 1 98 ? 14.506 20.608 6.026 1.00 11.00 98 PHE A O 1
ATOM 819 N N . HIS A 1 99 ? 13.259 18.757 5.839 1.00 11.31 99 HIS A N 1
ATOM 820 C CA . HIS A 1 99 ? 12.650 19.169 4.585 1.00 11.53 99 HIS A CA 1
ATOM 821 C C . HIS A 1 99 ? 11.284 18.522 4.469 1.00 11.25 99 HIS A C 1
ATOM 822 O O . HIS A 1 99 ? 11.124 17.337 4.753 1.00 11.76 99 HIS A O 1
ATOM 829 N N . VAL A 1 100 ? 10.291 19.303 4.064 1.00 11.01 100 VAL A N 1
ATOM 830 C CA . VAL A 1 100 ? 8.955 18.751 3.867 1.00 11.39 100 VAL A CA 1
ATOM 831 C C . VAL A 1 100 ? 8.568 19.062 2.424 1.00 11.68 100 VAL A C 1
ATOM 832 O O . VAL A 1 100 ? 8.751 20.198 1.962 1.00 12.37 100 VAL A O 1
ATOM 836 N N . GLU A 1 101 ? 8.075 18.063 1.697 1.00 10.97 101 GLU A N 1
ATOM 837 C CA . GLU A 1 101 ? 7.629 18.287 0.325 1.00 11.01 101 GLU A CA 1
ATOM 838 C C . GLU A 1 101 ? 6.317 17.560 0.093 1.00 10.61 101 GLU A C 1
ATOM 839 O O . GLU A 1 101 ? 6.196 16.395 0.450 1.00 10.03 101 GLU A O 1
ATOM 845 N N . THR A 1 102 ? 5.341 18.241 -0.512 1.00 9.91 102 THR A N 1
ATOM 846 C CA . THR A 1 102 ? 4.086 17.559 -0.887 1.00 9.62 102 THR A CA 1
ATOM 847 C C . THR A 1 102 ? 4.034 17.357 -2.389 1.00 8.90 102 THR A C 1
ATOM 848 O O . THR A 1 102 ? 4.690 18.094 -3.149 1.00 9.07 102 THR A O 1
ATOM 852 N N . TYR A 1 103 ? 3.263 16.354 -2.805 1.00 8.61 103 TYR A N 1
ATOM 853 C CA . TYR A 1 103 ? 3.243 15.880 -4.170 1.00 8.21 103 TYR A CA 1
ATOM 854 C C . TYR A 1 103 ? 1.832 15.431 -4.570 1.00 9.30 103 TYR A C 1
ATOM 855 O O . TYR A 1 103 ? 1.000 15.141 -3.695 1.00 9.55 103 TYR A O 1
ATOM 864 N N . HIS A 1 104 ? 1.597 15.348 -5.884 1.00 9.36 104 HIS A N 1
ATOM 865 C CA . HIS A 1 104 ? 0.527 14.539 -6.478 1.00 10.44 104 HIS A CA 1
ATOM 866 C C . HIS A 1 104 ? 1.158 13.318 -7.138 1.00 10.97 104 HIS A C 1
ATOM 867 O O . HIS A 1 104 ? 2.248 13.405 -7.744 1.00 10.75 104 HIS A O 1
ATOM 874 N N . GLN A 1 105 ? 0.454 12.196 -7.060 1.00 11.25 105 GLN A N 1
ATOM 875 C CA . GLN A 1 105 ? 0.947 10.958 -7.624 1.00 11.89 105 GLN A CA 1
ATOM 876 C C . GLN A 1 105 ? 0.702 10.935 -9.118 1.00 12.36 105 GLN A C 1
ATOM 877 O O . GLN A 1 105 ? -0.329 11.421 -9.588 1.00 12.24 105 GLN A O 1
ATOM 883 N N . VAL A 1 106 ? 1.683 10.405 -9.849 1.00 12.28 106 VAL A N 1
ATOM 884 C CA . VAL A 1 106 ? 1.593 10.157 -11.295 1.00 12.78 106 VAL A CA 1
ATOM 885 C C . VAL A 1 106 ? 1.305 8.664 -11.534 1.00 12.88 106 VAL A C 1
ATOM 886 O O . VAL A 1 106 ? 2.121 7.798 -11.179 1.00 13.43 106 VAL A O 1
ATOM 890 N N . ILE A 1 107 ? 0.160 8.384 -12.147 1.00 12.24 107 ILE A N 1
ATOM 891 C CA . ILE A 1 107 ? -0.262 7.023 -12.458 1.00 12.27 107 ILE A CA 1
ATOM 892 C C . ILE A 1 107 ? 0.107 6.675 -13.896 1.00 13.17 107 ILE A C 1
ATOM 893 O 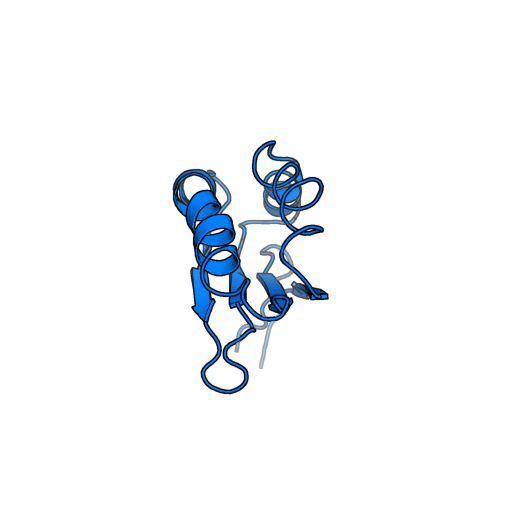O . ILE A 1 107 ? -0.332 7.347 -14.833 1.00 12.75 107 ILE A O 1
ATOM 898 N N . ALA A 1 108 ? 0.930 5.643 -14.057 1.00 13.69 108 ALA A N 1
ATOM 899 C CA . ALA A 1 108 ? 1.265 5.084 -15.360 1.00 15.31 108 ALA A CA 1
ATOM 900 C C . ALA A 1 108 ? 0.993 3.570 -15.356 1.00 16.39 108 ALA A C 1
ATOM 901 O O . ALA A 1 108 ? 1.063 2.916 -14.291 1.00 16.80 108 ALA A O 1
#

Organism: Shewanella oneidensis (strain ATCC 700550 / JCM 31522 / CIP 106686 / LMG 19005 / NCIMB 14063 / MR-1) (NCBI:txid211586)

Solvent-accessible surface area: 6730 Å² total; per-residue (Å²): 171,134,158,72,38,125,111,54,12,24,2,50,6,23,13,31,0,85,138,77,84,26,138,48,0,46,63,19,1,40,80,15,35,65,100,3,154,176,29,116,12,20,85,87,11,90,41,66,85,31,226,138,59,96,89,89,0,23,4,46,9,22,0,54,46,94,69,13,22,80,117,6,48,67,92,131,52,26,74,105,12,107,100,107,34,19,69,114,19,13,115,56,106,105,73,75,68,105,72,66,82,92,129

Secondary structure (DSSP, 8-state):
--EE-SSSEEEEEEEEEPTT-HHHHHHHHHTTHHHHHTSTTEEEEEEEE-SSSTTEEEEEEEESSHHHHHHHHTSHHHHHIIIIIHHHHEEEEEEEEE-PEE-

Radius of gyration: 14.25 Å; Cα contacts (8 Å, |Δi|>4): 215; chains: 1; bounding box: 35×20×42 Å

InterPro domains:
  IPR007138 Antibiotic biosynthesis monooxygenase domain [PF03992] (14-87)
  IPR007138 Antibiotic biosynthesis monooxygenase domain [PS51725] (14-103)
  IPR011008 Dimeric alpha-beta barrel [SSF54909] (12-105)
  IPR050744 AI-2 Signaling Cycle Isomerase LsrG [PTHR33336] (4-105)

Sequence (103 aa):
DYKINQQQIVCVASFLSKEEGKTEEALIAALASLIPDTRREAGCIRYELNVSRDEPRRRRVTFVEKKFVDIAAFDEEHCAKDDAIQQHYFFHQVMPEELVVESFHVETYHQVIA

Foldseek 3Di:
DKDWDQFKKKKKKKFQWDVPQQVVVQVLLVVLPPVQVVQPFWDAWDKDADPVRRRMIMIITMGRGVVSVVVSCPDPSNCCCVPPVRVVITDDMDMDMDIDMGD